Protein AF-A0A820R6P5-F1 (afdb_monomer_lite)

Structure (mmCIF, N/CA/C/O backbone):
data_AF-A0A820R6P5-F1
#
_entry.id   AF-A0A820R6P5-F1
#
loop_
_atom_site.group_PDB
_atom_site.id
_atom_site.type_symbol
_atom_site.label_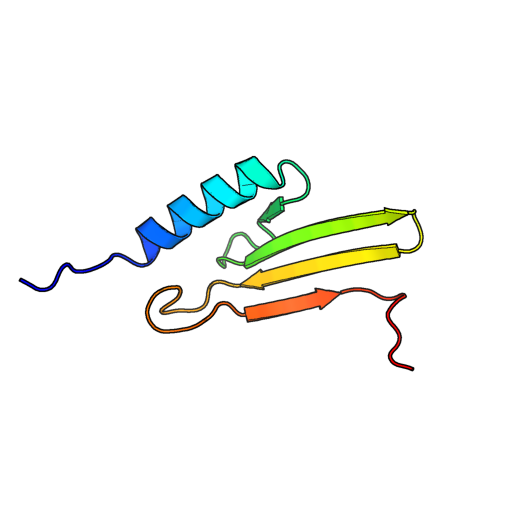atom_id
_atom_site.label_alt_id
_atom_site.label_comp_id
_atom_site.label_asym_id
_atom_site.label_entity_id
_atom_site.label_seq_id
_atom_site.pdbx_PDB_ins_code
_atom_site.Cartn_x
_atom_site.Cartn_y
_atom_site.Cartn_z
_atom_site.occupancy
_atom_site.B_iso_or_equiv
_atom_site.auth_seq_id
_atom_site.auth_comp_id
_atom_site.auth_asym_id
_atom_site.auth_atom_id
_atom_site.pdbx_PDB_model_num
ATOM 1 N N . MET A 1 1 ? 16.368 7.637 -30.612 1.00 36.50 1 MET A N 1
ATOM 2 C CA . MET A 1 1 ? 16.920 7.224 -29.307 1.00 36.50 1 MET A CA 1
ATOM 3 C C . MET A 1 1 ? 15.753 7.134 -28.347 1.00 36.50 1 MET A C 1
ATOM 5 O O . MET A 1 1 ? 15.316 8.158 -27.847 1.00 36.50 1 MET A O 1
ATOM 9 N N . THR A 1 2 ? 15.161 5.951 -28.210 1.00 45.19 2 THR A N 1
ATOM 10 C CA . THR A 1 2 ? 14.043 5.718 -27.290 1.00 45.19 2 THR A CA 1
ATOM 11 C C . THR A 1 2 ? 14.663 5.421 -25.933 1.00 45.19 2 THR A C 1
ATOM 13 O O . THR A 1 2 ? 15.323 4.397 -25.777 1.00 45.19 2 THR A O 1
ATOM 16 N N . THR A 1 3 ? 14.557 6.350 -24.990 1.00 55.19 3 THR A N 1
ATOM 17 C CA . THR A 1 3 ? 14.950 6.129 -23.598 1.00 55.19 3 THR A CA 1
ATOM 18 C C . THR A 1 3 ? 14.157 4.932 -23.081 1.00 55.19 3 THR A C 1
ATOM 20 O O . THR A 1 3 ? 12.929 4.970 -23.045 1.00 55.19 3 THR A O 1
ATOM 23 N N . LEU A 1 4 ? 14.847 3.840 -22.746 1.00 60.09 4 LEU A N 1
ATOM 24 C CA . LEU A 1 4 ? 14.262 2.722 -22.010 1.00 60.09 4 LEU A CA 1
ATOM 25 C C . LEU A 1 4 ? 13.977 3.239 -20.601 1.00 60.09 4 LEU A C 1
ATOM 27 O O . LEU A 1 4 ? 14.854 3.235 -19.744 1.00 60.09 4 LEU A O 1
ATOM 31 N N . ILE A 1 5 ? 12.781 3.780 -20.400 1.00 68.50 5 ILE A N 1
ATOM 32 C CA . ILE A 1 5 ? 12.319 4.190 -19.079 1.00 68.50 5 ILE A CA 1
ATOM 33 C C . ILE A 1 5 ? 12.205 2.911 -18.244 1.00 68.50 5 ILE A C 1
ATOM 35 O O . ILE A 1 5 ? 11.502 1.974 -18.625 1.00 68.50 5 ILE A O 1
ATOM 39 N N . ASN A 1 6 ? 12.945 2.848 -17.140 1.00 83.25 6 ASN A N 1
ATOM 40 C CA . ASN A 1 6 ? 12.967 1.681 -16.273 1.00 83.25 6 ASN A CA 1
ATOM 41 C C . ASN A 1 6 ? 11.828 1.776 -15.250 1.00 83.25 6 ASN A C 1
ATOM 43 O O . ASN A 1 6 ? 11.904 2.571 -14.314 1.00 83.25 6 ASN A O 1
ATOM 47 N N . CYS A 1 7 ? 10.793 0.943 -15.405 1.00 83.81 7 CYS A N 1
ATOM 48 C CA . CYS A 1 7 ? 9.678 0.860 -14.458 1.00 83.81 7 CYS A CA 1
ATOM 49 C C . CYS A 1 7 ? 10.145 0.705 -13.005 1.00 83.81 7 CYS A C 1
ATOM 51 O O . CYS A 1 7 ? 9.556 1.303 -12.114 1.00 83.81 7 CYS A O 1
ATOM 53 N N . GLN A 1 8 ? 11.209 -0.067 -12.769 1.00 84.69 8 GLN A N 1
ATOM 54 C CA . GLN A 1 8 ? 11.703 -0.349 -11.420 1.00 84.69 8 GLN A CA 1
ATOM 55 C C . GLN A 1 8 ? 12.328 0.878 -10.751 1.00 84.69 8 GLN A C 1
ATOM 57 O O . GLN A 1 8 ? 12.286 1.007 -9.532 1.00 84.69 8 GLN A O 1
ATOM 62 N N . GLU A 1 9 ? 12.938 1.766 -11.538 1.00 88.81 9 GLU A N 1
ATOM 63 C CA . GLU A 1 9 ? 13.523 3.001 -11.015 1.00 88.81 9 GLU A CA 1
ATOM 64 C C . GLU A 1 9 ? 12.420 3.983 -10.627 1.00 88.81 9 GLU A C 1
ATOM 66 O O . GLU A 1 9 ? 12.411 4.464 -9.499 1.00 88.81 9 GLU A O 1
ATOM 71 N N . LEU A 1 10 ? 11.419 4.151 -11.497 1.00 90.56 10 LEU A N 1
ATOM 72 C CA . LEU A 1 10 ? 10.251 4.988 -11.215 1.00 90.56 10 LEU A CA 1
ATOM 73 C C . LEU A 1 10 ? 9.449 4.492 -10.006 1.00 90.56 10 LEU A C 1
ATOM 75 O O . LEU A 1 10 ? 9.029 5.292 -9.177 1.00 90.56 10 LEU A O 1
ATOM 79 N N . GLN A 1 11 ? 9.259 3.174 -9.882 1.00 90.69 11 GLN A N 1
ATOM 80 C CA . GLN A 1 11 ? 8.611 2.577 -8.711 1.00 90.69 11 GLN A CA 1
ATOM 81 C C . GLN A 1 11 ? 9.366 2.919 -7.425 1.00 90.69 11 GLN A C 1
ATOM 83 O O . GLN A 1 11 ? 8.744 3.274 -6.429 1.00 90.69 11 GLN A O 1
ATOM 88 N N . ARG A 1 12 ? 10.703 2.841 -7.443 1.00 90.56 12 ARG A N 1
ATOM 89 C CA . ARG A 1 12 ? 11.533 3.160 -6.278 1.00 90.56 12 ARG A CA 1
ATOM 90 C C . ARG A 1 12 ? 11.423 4.631 -5.888 1.00 90.56 12 ARG A C 1
ATOM 92 O O . ARG A 1 12 ? 11.184 4.910 -4.720 1.00 90.56 12 ARG A O 1
ATOM 99 N N . GLU A 1 13 ? 11.554 5.542 -6.851 1.00 93.06 13 GLU A N 1
ATOM 100 C CA . GLU A 1 13 ? 11.405 6.984 -6.606 1.00 93.06 13 GLU A CA 1
ATOM 101 C C . GLU A 1 13 ? 10.021 7.313 -6.029 1.00 93.06 13 GLU A C 1
ATOM 103 O O . GLU A 1 13 ? 9.891 8.134 -5.116 1.00 93.06 13 GLU A O 1
ATOM 108 N N . GLU A 1 14 ? 8.978 6.645 -6.526 1.00 92.50 14 GLU A N 1
ATOM 109 C CA . GLU A 1 14 ? 7.625 6.793 -6.00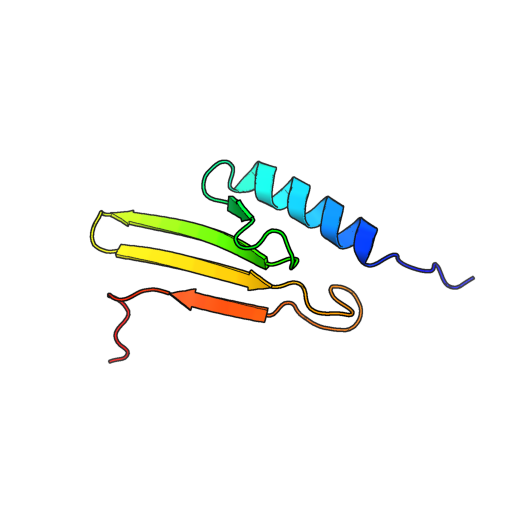3 1.00 92.50 14 GLU A CA 1
ATOM 110 C C . GLU A 1 14 ? 7.503 6.270 -4.567 1.00 92.50 14 GLU A C 1
ATOM 112 O O . GLU A 1 14 ? 6.942 6.966 -3.724 1.00 92.50 14 GLU A O 1
ATOM 117 N N . ILE A 1 15 ? 8.055 5.095 -4.252 1.00 91.75 15 ILE A N 1
ATOM 118 C CA . ILE A 1 15 ? 8.038 4.539 -2.890 1.00 91.75 15 ILE A CA 1
ATOM 119 C C . ILE A 1 15 ? 8.752 5.473 -1.914 1.00 91.75 15 ILE A C 1
ATOM 121 O O . ILE A 1 15 ? 8.178 5.794 -0.878 1.00 91.75 15 ILE A O 1
ATOM 125 N N . GLU A 1 16 ? 9.951 5.952 -2.251 1.00 93.31 16 GLU A N 1
ATOM 126 C CA . GLU A 1 16 ? 10.708 6.891 -1.411 1.00 93.31 16 GLU A CA 1
ATOM 127 C C . GLU A 1 16 ? 9.925 8.193 -1.186 1.00 93.31 16 GLU A C 1
ATOM 129 O O . GLU A 1 16 ? 9.869 8.726 -0.074 1.00 93.31 16 GLU A O 1
ATOM 134 N N . SER A 1 17 ? 9.254 8.681 -2.232 1.00 94.38 17 SER A N 1
ATOM 135 C CA . SER A 1 17 ? 8.386 9.854 -2.140 1.00 94.38 17 SER A CA 1
ATOM 136 C C . SER A 1 17 ? 7.184 9.602 -1.224 1.00 94.38 17 SER A C 1
ATOM 138 O O . SER A 1 17 ? 6.861 10.439 -0.381 1.00 94.38 17 SER A O 1
ATOM 140 N N . LEU A 1 18 ? 6.522 8.449 -1.346 1.00 93.06 18 LEU A N 1
ATOM 141 C CA . LEU A 1 18 ? 5.372 8.075 -0.518 1.00 93.06 18 LEU A CA 1
ATOM 142 C C . LEU A 1 18 ? 5.772 7.846 0.944 1.00 93.06 18 LEU A C 1
ATOM 144 O O . LEU A 1 18 ? 5.065 8.305 1.842 1.00 93.06 18 LEU A O 1
ATOM 148 N N . GLU A 1 19 ? 6.919 7.216 1.192 1.00 93.31 19 GLU A N 1
ATOM 149 C CA . GLU A 1 19 ? 7.509 7.077 2.525 1.00 93.31 19 GLU A CA 1
ATOM 150 C C . GLU A 1 19 ? 7.806 8.444 3.149 1.00 93.31 19 GLU A C 1
ATOM 152 O O . GLU A 1 19 ? 7.528 8.654 4.328 1.00 93.31 19 GLU A O 1
ATOM 157 N N . MET A 1 20 ? 8.290 9.413 2.366 1.00 94.31 20 MET A N 1
ATOM 158 C CA . MET A 1 20 ? 8.536 10.770 2.856 1.00 94.31 20 MET A CA 1
ATOM 159 C C . MET A 1 20 ? 7.241 11.533 3.179 1.00 94.31 20 MET A C 1
ATOM 161 O O . MET A 1 20 ? 7.195 12.271 4.163 1.00 94.31 20 MET A O 1
ATOM 165 N N . ILE A 1 21 ? 6.190 11.368 2.370 1.00 95.25 21 ILE A N 1
ATOM 166 C CA . ILE A 1 21 ? 4.911 12.080 2.543 1.00 95.25 21 ILE A CA 1
ATOM 167 C C . ILE A 1 21 ? 4.094 11.491 3.697 1.00 95.25 21 ILE A C 1
ATOM 169 O O . ILE A 1 21 ? 3.534 12.231 4.507 1.00 95.25 21 ILE A O 1
ATOM 173 N N . PHE A 1 22 ? 3.990 10.164 3.753 1.00 92.19 22 PHE A N 1
ATOM 174 C CA . PHE A 1 22 ? 3.083 9.464 4.664 1.00 92.19 22 PHE A CA 1
ATOM 175 C C . PHE A 1 22 ? 3.790 8.865 5.881 1.00 92.19 22 PHE A C 1
ATOM 177 O O . PHE A 1 22 ? 3.121 8.511 6.854 1.00 92.19 22 PHE A O 1
ATOM 184 N N . GLY A 1 23 ? 5.122 8.781 5.872 1.00 92.62 23 GLY A N 1
ATOM 185 C CA . GLY A 1 23 ? 5.912 8.290 6.996 1.00 92.62 23 GLY A CA 1
ATOM 186 C C . GLY A 1 23 ? 5.412 6.935 7.488 1.00 92.62 23 GLY A C 1
ATOM 187 O O . GLY A 1 23 ? 5.224 6.000 6.716 1.00 92.62 23 GLY A O 1
ATOM 188 N N . SER A 1 24 ? 5.121 6.851 8.786 1.00 90.62 24 SER A N 1
ATOM 189 C CA . SER A 1 24 ? 4.648 5.627 9.442 1.00 90.62 24 SER A CA 1
ATOM 190 C C . SER A 1 24 ? 3.261 5.147 9.001 1.00 90.62 24 SER A C 1
ATOM 192 O O . SER A 1 24 ? 2.894 4.014 9.312 1.00 90.62 24 SER A O 1
ATOM 194 N N . ALA A 1 25 ? 2.478 5.975 8.303 1.00 93.44 25 ALA A N 1
ATOM 195 C CA . ALA A 1 25 ? 1.192 5.557 7.751 1.00 93.44 25 ALA A CA 1
ATOM 196 C C . ALA A 1 25 ? 1.353 4.680 6.499 1.00 93.44 25 ALA A C 1
ATO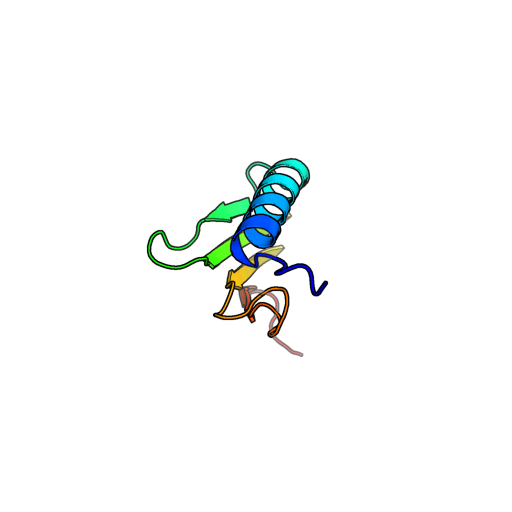M 198 O O . ALA A 1 25 ? 0.424 3.944 6.157 1.00 93.44 25 ALA A O 1
ATOM 199 N N . TRP A 1 26 ? 2.508 4.747 5.829 1.00 94.19 26 TRP A N 1
ATOM 200 C CA . TRP A 1 26 ? 2.854 3.929 4.672 1.00 94.19 26 TRP A CA 1
ATOM 201 C C . TRP A 1 26 ? 3.752 2.764 5.084 1.00 94.19 26 TRP A C 1
ATOM 203 O O . TRP A 1 26 ? 4.710 2.925 5.833 1.00 94.19 26 TRP A O 1
ATOM 213 N N . SER A 1 27 ? 3.429 1.564 4.614 1.00 92.56 27 SER A N 1
ATOM 214 C CA . SER A 1 27 ? 4.177 0.352 4.954 1.00 92.56 27 SER A CA 1
ATOM 215 C C . SER A 1 27 ? 4.074 -0.689 3.848 1.00 92.56 27 SER A C 1
ATOM 217 O O . SER A 1 27 ? 3.066 -0.764 3.142 1.00 92.56 27 SER A O 1
ATOM 219 N N . LYS A 1 28 ? 5.104 -1.527 3.700 1.00 92.00 28 LYS A N 1
ATOM 220 C CA . LYS A 1 28 ? 5.034 -2.695 2.818 1.00 92.00 28 LYS A CA 1
ATOM 221 C C . LYS A 1 28 ? 4.106 -3.741 3.445 1.00 92.00 28 LYS A C 1
ATOM 223 O O . LYS A 1 28 ? 4.266 -4.093 4.610 1.00 92.00 28 LYS A O 1
ATOM 228 N N . TYR A 1 29 ? 3.100 -4.184 2.692 1.00 89.06 29 TYR A N 1
ATOM 229 C CA . TYR A 1 29 ? 2.084 -5.127 3.171 1.00 89.06 29 TYR A CA 1
ATOM 230 C C . TYR A 1 29 ? 2.515 -6.584 2.999 1.00 89.06 29 TYR A C 1
ATOM 232 O O . TYR A 1 29 ? 2.190 -7.424 3.832 1.00 89.06 29 TYR A O 1
ATOM 240 N N . ASP A 1 30 ? 3.233 -6.877 1.918 1.00 85.25 30 ASP A N 1
ATOM 241 C CA . ASP A 1 30 ? 3.703 -8.216 1.586 1.00 85.25 30 ASP A CA 1
ATOM 242 C C . ASP A 1 30 ? 5.152 -8.129 1.097 1.00 85.25 30 ASP A C 1
ATOM 244 O O . ASP A 1 30 ? 5.483 -7.268 0.289 1.00 85.25 30 ASP A O 1
ATOM 248 N N . GLU A 1 31 ? 6.040 -8.980 1.610 1.00 80.44 31 GLU A N 1
ATOM 249 C CA . GLU A 1 31 ? 7.465 -8.929 1.247 1.00 80.44 31 GLU A CA 1
ATOM 250 C C . GLU A 1 31 ? 7.757 -9.574 -0.116 1.00 80.44 31 GLU A C 1
ATOM 252 O O . GLU A 1 31 ? 8.767 -9.255 -0.740 1.00 80.44 31 GLU A O 1
ATOM 257 N N . ASN A 1 32 ? 6.864 -10.448 -0.593 1.00 79.44 32 ASN A N 1
ATOM 258 C CA . ASN A 1 32 ? 7.029 -11.210 -1.834 1.00 79.44 32 ASN A CA 1
ATOM 259 C C . ASN A 1 32 ? 6.400 -10.522 -3.054 1.00 79.44 32 ASN A C 1
ATOM 261 O O . ASN A 1 32 ? 6.599 -10.959 -4.188 1.00 79.44 32 ASN A O 1
ATOM 265 N N . SER A 1 33 ? 5.630 -9.460 -2.835 1.00 79.12 33 SER A N 1
ATOM 266 C CA . SER A 1 33 ? 4.974 -8.668 -3.866 1.00 79.12 33 SER A CA 1
ATOM 267 C C . SER A 1 33 ? 5.187 -7.183 -3.604 1.00 79.12 33 SER A C 1
ATOM 269 O O . SER A 1 33 ? 5.358 -6.746 -2.470 1.00 79.12 33 SER A O 1
ATOM 271 N N . GLU A 1 34 ? 5.152 -6.375 -4.660 1.00 87.44 34 GLU A N 1
ATOM 272 C CA . GLU A 1 34 ? 5.215 -4.913 -4.551 1.00 87.44 34 GLU A CA 1
ATOM 273 C C . GLU A 1 34 ? 3.844 -4.368 -4.124 1.00 87.44 34 GLU A C 1
ATOM 275 O O . GLU A 1 34 ? 3.174 -3.624 -4.841 1.00 87.44 34 GLU A O 1
ATOM 280 N N . THR A 1 35 ? 3.385 -4.827 -2.959 1.00 91.88 35 THR A N 1
ATOM 281 C CA . THR A 1 35 ? 2.113 -4.450 -2.361 1.00 91.88 35 THR A CA 1
ATOM 282 C C . THR A 1 35 ? 2.350 -3.662 -1.087 1.00 91.88 35 THR A C 1
ATOM 284 O O . THR A 1 35 ? 2.982 -4.128 -0.139 1.00 91.88 35 THR A O 1
ATOM 287 N N . TYR A 1 36 ? 1.766 -2.477 -1.047 1.00 94.00 36 TYR A N 1
ATOM 288 C CA . TYR A 1 36 ? 1.910 -1.499 0.010 1.00 94.00 36 TYR A CA 1
ATOM 289 C C . TYR A 1 36 ? 0.561 -1.190 0.640 1.00 94.00 36 TYR A C 1
ATOM 291 O O . TYR A 1 36 ? -0.499 -1.409 0.050 1.00 94.00 36 TYR A O 1
ATOM 299 N N . ARG A 1 37 ? 0.608 -0.680 1.863 1.00 94.69 37 ARG A N 1
ATOM 300 C CA . ARG A 1 37 ? -0.547 -0.297 2.661 1.00 94.69 37 ARG A CA 1
ATOM 301 C C . ARG A 1 37 ? -0.360 1.123 3.175 1.00 94.69 37 ARG A C 1
ATOM 303 O O . ARG A 1 37 ? 0.632 1.421 3.835 1.00 94.69 37 ARG A O 1
ATOM 310 N N . LEU A 1 38 ? -1.380 1.942 2.949 1.00 94.69 38 LEU A N 1
ATOM 311 C CA . LEU A 1 38 ? -1.573 3.249 3.554 1.00 94.69 38 LEU A CA 1
ATOM 312 C C . LEU A 1 38 ? -2.716 3.169 4.572 1.00 94.69 38 LEU A C 1
ATOM 314 O O . LEU A 1 38 ? -3.864 2.903 4.206 1.00 94.69 38 LEU A O 1
ATOM 318 N N . ALA A 1 39 ? -2.411 3.394 5.847 1.00 93.38 39 ALA A N 1
ATOM 319 C CA . ALA A 1 39 ? -3.401 3.448 6.916 1.00 93.38 39 ALA A CA 1
ATOM 320 C C . ALA A 1 39 ? -3.784 4.905 7.207 1.00 93.38 39 ALA A C 1
ATOM 322 O O . ALA A 1 39 ? -2.966 5.693 7.672 1.00 93.38 39 ALA A O 1
ATOM 323 N N . LEU A 1 40 ? -5.042 5.257 6.951 1.00 91.00 40 LEU A N 1
ATOM 324 C CA . LEU A 1 40 ? -5.595 6.579 7.232 1.00 91.00 40 LEU A CA 1
ATOM 325 C C . LEU A 1 40 ? -6.638 6.455 8.336 1.00 91.00 40 LEU A C 1
ATOM 327 O O . LEU A 1 40 ? -7.582 5.675 8.223 1.00 91.00 40 LEU A O 1
ATOM 331 N N . GLU A 1 41 ? -6.496 7.240 9.397 1.00 89.94 41 GLU A N 1
ATOM 332 C CA . GLU A 1 41 ? -7.435 7.246 10.514 1.00 89.94 41 GLU A CA 1
ATOM 333 C C . GLU A 1 41 ? -7.875 8.677 10.808 1.00 89.94 41 GLU A C 1
ATOM 335 O O . GLU A 1 41 ? -7.051 9.561 11.036 1.00 89.94 41 GLU A O 1
ATOM 340 N N . ARG A 1 42 ? -9.190 8.916 10.785 1.00 86.50 42 ARG A N 1
ATOM 341 C CA . ARG A 1 42 ? -9.764 10.194 11.230 1.00 86.50 42 ARG A CA 1
ATOM 342 C C . ARG A 1 42 ? -10.092 10.168 12.7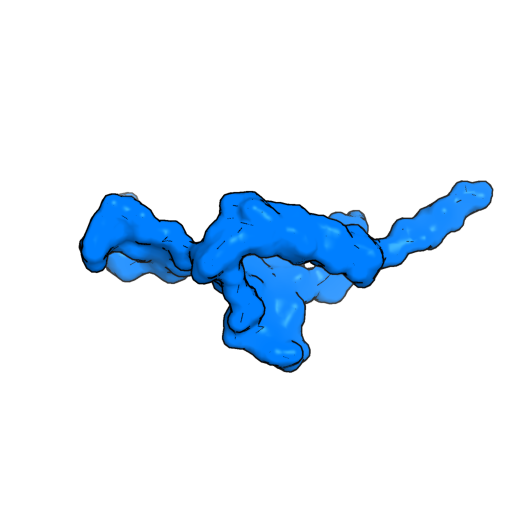21 1.00 86.50 42 ARG A C 1
ATOM 344 O O . ARG A 1 42 ? -9.972 11.181 13.402 1.00 86.50 42 ARG A O 1
ATOM 351 N N . ASN A 1 43 ? -10.566 9.020 13.193 1.00 86.88 43 ASN A N 1
ATOM 352 C CA . ASN A 1 43 ? -10.838 8.677 14.585 1.00 86.88 43 ASN A CA 1
ATOM 353 C C . ASN A 1 43 ? -10.918 7.145 14.703 1.00 86.88 43 ASN A C 1
ATOM 355 O O . ASN A 1 43 ? -10.917 6.451 13.684 1.00 86.88 43 ASN A O 1
ATOM 359 N N . SER A 1 44 ? -11.062 6.631 15.925 1.00 81.75 44 SER A N 1
ATOM 360 C CA . SER A 1 44 ? -11.070 5.191 16.222 1.00 81.75 44 SER A CA 1
ATOM 361 C C . SER A 1 44 ? -12.133 4.375 15.472 1.00 81.75 44 SER A C 1
ATOM 363 O O . SER A 1 44 ? -12.006 3.158 15.373 1.00 81.75 44 SER A O 1
ATOM 365 N N . GLU A 1 45 ? -13.186 5.013 14.954 1.00 83.88 45 GLU A N 1
ATOM 366 C CA . GLU A 1 45 ? -14.277 4.355 14.222 1.00 83.88 45 GLU A CA 1
ATOM 367 C C . GLU A 1 45 ? -14.145 4.512 12.697 1.00 83.88 45 GLU A C 1
ATOM 369 O O . GLU A 1 45 ? -14.712 3.730 11.934 1.00 83.88 45 GLU A O 1
ATOM 374 N N . GLN A 1 46 ? -13.378 5.505 12.240 1.00 88.38 46 GLN A N 1
ATOM 375 C CA . GLN A 1 46 ? -13.207 5.878 10.837 1.00 88.38 46 GLN A CA 1
ATOM 376 C C . GLN A 1 46 ? -11.758 5.671 10.400 1.00 88.38 46 GLN A C 1
ATOM 378 O O . GLN A 1 46 ? -11.015 6.622 10.132 1.00 88.38 46 GLN A O 1
ATOM 383 N N . ARG A 1 47 ? -11.378 4.395 10.316 1.00 90.44 47 ARG A N 1
ATOM 384 C CA . ARG A 1 47 ? -10.108 3.939 9.748 1.00 90.44 47 ARG A CA 1
ATOM 385 C C . ARG A 1 47 ? -10.311 3.369 8.347 1.00 90.44 47 ARG A C 1
ATOM 387 O O . ARG A 1 47 ? -11.224 2.575 8.122 1.00 90.44 47 ARG A O 1
ATOM 394 N N . ILE A 1 48 ? -9.461 3.779 7.415 1.00 93.12 48 ILE A N 1
ATOM 395 C CA . ILE A 1 48 ? -9.386 3.279 6.044 1.00 93.12 48 ILE A CA 1
ATOM 396 C C . ILE A 1 48 ? -7.994 2.693 5.843 1.00 93.12 48 ILE A C 1
ATOM 398 O O . ILE A 1 48 ? -6.994 3.351 6.117 1.00 93.12 48 ILE A O 1
ATOM 402 N N . GLU A 1 49 ? -7.920 1.473 5.330 1.00 93.31 49 GLU A N 1
ATOM 403 C CA . GLU A 1 49 ? -6.672 0.911 4.824 1.00 93.31 49 GLU A CA 1
ATOM 404 C C . GLU A 1 49 ? -6.747 0.857 3.300 1.00 93.31 49 GLU A C 1
ATOM 406 O O . GLU A 1 49 ? -7.571 0.141 2.730 1.00 93.31 49 GLU A O 1
ATOM 411 N N . LEU A 1 50 ? -5.898 1.639 2.637 1.00 94.44 50 LEU A N 1
ATOM 412 C CA . LEU A 1 50 ? -5.709 1.581 1.196 1.00 94.44 50 LEU A CA 1
ATOM 413 C C . LEU A 1 50 ? -4.533 0.653 0.907 1.00 94.44 50 LEU A C 1
ATOM 415 O O . LEU A 1 50 ? -3.415 0.896 1.349 1.00 94.44 50 LEU A O 1
ATOM 419 N N . GLN A 1 51 ? -4.782 -0.405 0.154 1.00 94.62 51 GLN A N 1
ATOM 420 C CA . GLN A 1 51 ? -3.760 -1.294 -0.368 1.00 94.62 51 GLN A CA 1
ATOM 421 C C . GLN A 1 51 ? -3.463 -0.915 -1.818 1.00 94.62 51 GLN A C 1
ATOM 423 O O . GLN A 1 51 ? -4.387 -0.784 -2.624 1.00 94.62 51 GLN A O 1
ATOM 428 N N . VAL A 1 52 ? -2.185 -0.755 -2.139 1.00 93.88 52 VAL A N 1
ATOM 429 C CA . VAL A 1 52 ? -1.686 -0.422 -3.475 1.00 93.88 52 VAL A CA 1
ATOM 430 C C . VAL A 1 52 ? -0.769 -1.547 -3.927 1.00 93.88 52 VAL A C 1
ATOM 432 O O . VAL A 1 52 ? 0.198 -1.851 -3.242 1.00 93.88 52 VAL A O 1
ATOM 435 N N . THR A 1 53 ? -1.054 -2.171 -5.064 1.00 93.62 53 THR A N 1
ATOM 436 C CA . THR A 1 53 ? -0.208 -3.221 -5.644 1.00 93.62 53 THR A CA 1
ATOM 437 C C . THR A 1 53 ? 0.356 -2.748 -6.973 1.00 93.62 53 THR A C 1
ATOM 439 O O . THR A 1 53 ? -0.402 -2.440 -7.899 1.00 93.62 53 THR A O 1
ATOM 442 N N . PHE A 1 54 ? 1.679 -2.735 -7.088 1.00 91.38 54 PHE A N 1
ATOM 443 C CA . PHE A 1 54 ? 2.373 -2.480 -8.342 1.00 91.38 54 PHE A CA 1
ATOM 444 C C . PHE A 1 54 ? 2.384 -3.770 -9.155 1.00 91.38 54 PHE A C 1
ATOM 446 O O . PHE A 1 54 ? 3.093 -4.729 -8.853 1.00 91.38 54 PHE A O 1
ATOM 453 N N . ILE A 1 55 ? 1.511 -3.817 -10.157 1.00 90.44 55 ILE A N 1
ATOM 454 C CA . ILE A 1 55 ? 1.418 -4.946 -11.079 1.00 90.44 55 ILE A CA 1
ATOM 455 C C . ILE A 1 55 ? 2.507 -4.857 -12.147 1.00 90.44 55 ILE A C 1
ATOM 457 O O . ILE A 1 55 ? 3.089 -3.796 -12.376 1.00 90.44 55 ILE A O 1
ATOM 461 N N . ASP A 1 56 ? 2.764 -5.975 -12.822 1.00 87.50 56 ASP A N 1
ATOM 462 C CA . ASP A 1 56 ? 3.729 -6.013 -13.916 1.00 87.50 56 ASP A CA 1
ATOM 463 C C . ASP A 1 56 ? 3.415 -4.933 -14.965 1.00 87.50 56 ASP A C 1
ATOM 465 O O . ASP A 1 56 ? 2.257 -4.708 -15.329 1.00 87.50 56 ASP A O 1
ATOM 469 N N . GLY A 1 57 ? 4.441 -4.206 -15.401 1.00 84.12 57 GLY A N 1
ATOM 470 C CA . GLY A 1 57 ? 4.300 -3.076 -16.318 1.00 84.12 57 GLY A CA 1
ATOM 471 C C . GLY A 1 57 ? 3.905 -1.736 -15.679 1.00 84.12 57 GLY A C 1
ATOM 472 O O . GLY A 1 57 ? 3.905 -0.739 -16.396 1.00 84.12 57 GLY A O 1
ATOM 473 N N . TYR A 1 58 ? 3.620 -1.650 -14.37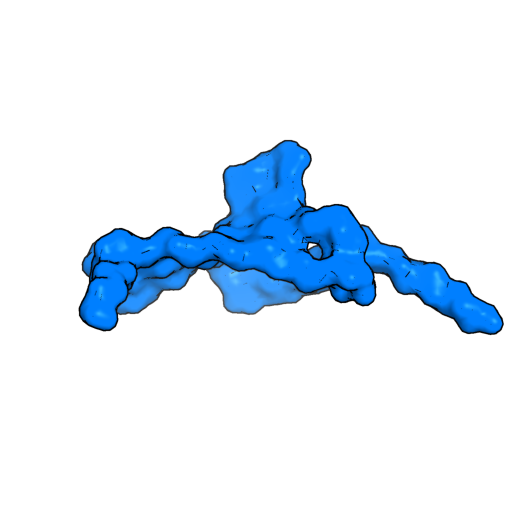4 1.00 88.38 58 TYR A N 1
ATOM 474 C CA . TYR A 1 58 ? 3.509 -0.359 -13.672 1.00 88.38 58 TYR A CA 1
ATOM 475 C C . TYR A 1 58 ? 4.879 0.342 -13.600 1.00 88.38 58 TYR A C 1
ATOM 477 O O . TYR A 1 58 ? 5.873 -0.351 -13.393 1.00 88.38 58 TYR A O 1
ATOM 485 N N . PRO A 1 59 ? 4.989 1.678 -13.715 1.00 87.19 59 PRO A N 1
ATOM 486 C CA . PRO A 1 59 ? 3.931 2.651 -14.008 1.00 87.19 59 PRO A CA 1
ATOM 487 C C . PRO A 1 59 ? 3.687 2.920 -15.499 1.00 87.19 59 PRO A C 1
ATOM 489 O O . PRO A 1 59 ? 2.780 3.668 -15.843 1.00 87.19 59 PRO A O 1
ATOM 492 N N . ILE A 1 60 ? 4.489 2.349 -16.399 1.00 88.69 60 ILE A N 1
ATOM 493 C CA . ILE A 1 60 ? 4.523 2.766 -17.811 1.00 88.69 60 ILE A CA 1
ATOM 494 C C . ILE A 1 60 ? 3.347 2.211 -18.620 1.00 88.69 60 ILE A C 1
ATOM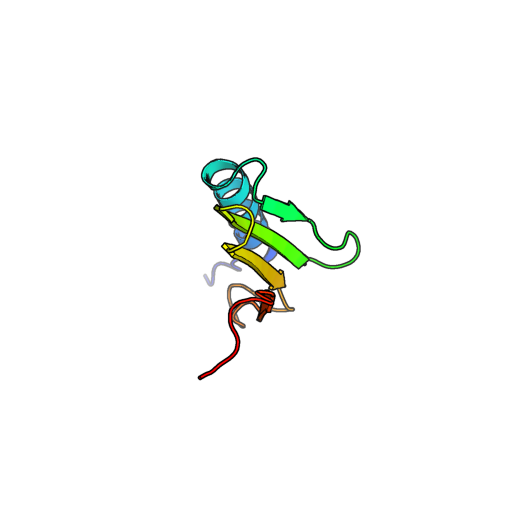 496 O O . ILE A 1 60 ? 2.762 2.909 -19.446 1.00 88.69 60 ILE A O 1
ATOM 500 N N . HIS A 1 61 ? 3.042 0.932 -18.430 1.00 86.00 61 HIS A N 1
ATOM 501 C CA . HIS A 1 61 ? 2.107 0.181 -19.264 1.00 86.00 61 HIS A CA 1
ATOM 502 C C . HIS A 1 61 ? 0.768 -0.053 -18.580 1.00 86.00 61 HIS A C 1
ATOM 504 O O . HIS A 1 61 ? -0.260 -0.084 -19.251 1.00 86.00 61 HIS A O 1
ATOM 510 N N . ASN A 1 62 ? 0.782 -0.211 -17.258 1.00 87.50 62 ASN A N 1
ATOM 511 C CA . ASN A 1 62 ? -0.398 -0.546 -16.480 1.00 87.50 62 ASN A CA 1
ATOM 512 C C . ASN A 1 62 ? -0.525 0.386 -15.273 1.00 87.50 62 ASN A C 1
ATOM 514 O O . ASN A 1 62 ? 0.497 0.763 -14.705 1.00 87.50 62 ASN A O 1
ATOM 518 N N . PRO A 1 63 ? -1.752 0.738 -14.850 1.00 90.94 63 PRO A N 1
ATOM 519 C CA . PRO A 1 63 ? -1.977 1.418 -13.580 1.00 90.94 63 PRO A CA 1
ATOM 520 C C . PRO A 1 63 ? -1.750 0.455 -12.401 1.00 90.94 63 PRO A C 1
ATOM 522 O O . PRO A 1 63 ? -1.799 -0.765 -12.584 1.00 90.94 63 PRO A O 1
ATOM 525 N N . PRO A 1 64 ? -1.553 0.963 -11.176 1.00 92.56 64 PRO A N 1
ATOM 526 C CA . PRO A 1 64 ? -1.449 0.111 -10.007 1.00 92.56 64 PRO A CA 1
ATOM 527 C C . PRO A 1 64 ? -2.853 -0.358 -9.605 1.00 92.56 64 PRO A C 1
ATOM 529 O O . PRO A 1 64 ? -3.875 0.247 -9.947 1.00 92.56 64 PRO A O 1
ATOM 532 N N . LYS A 1 65 ? -2.924 -1.462 -8.864 1.00 93.81 65 LYS A N 1
ATOM 533 C CA . LYS A 1 65 ? -4.191 -1.990 -8.358 1.00 93.81 65 LYS A CA 1
ATOM 534 C C . LYS A 1 65 ? -4.455 -1.446 -6.960 1.00 93.81 65 LYS A C 1
ATOM 536 O O . LYS A 1 65 ? -3.629 -1.612 -6.069 1.00 93.81 65 LYS A O 1
ATOM 541 N N . TYR A 1 66 ? -5.638 -0.876 -6.757 1.00 92.62 66 TYR A N 1
ATOM 542 C CA . TYR A 1 66 ? -6.076 -0.362 -5.461 1.00 92.62 66 TYR A CA 1
ATOM 543 C C . TYR A 1 66 ? -7.127 -1.273 -4.827 1.00 92.62 66 TYR A C 1
ATOM 545 O O . TYR A 1 66 ? -8.042 -1.737 -5.506 1.00 92.62 66 TYR A O 1
ATOM 553 N N . SER A 1 67 ? -7.019 -1.507 -3.520 1.00 92.31 67 SER A N 1
ATOM 554 C CA . SER A 1 67 ? -8.072 -2.128 -2.706 1.00 92.31 67 SER A CA 1
ATOM 555 C C . SER A 1 67 ? -8.299 -1.299 -1.450 1.00 92.31 67 SER A C 1
ATOM 557 O O . SER A 1 67 ? -7.345 -0.890 -0.798 1.00 92.31 67 SER A O 1
ATOM 559 N N . ILE A 1 68 ? -9.558 -1.026 -1.117 1.00 91.69 68 ILE A N 1
ATOM 560 C CA . ILE A 1 68 ? -9.924 -0.208 0.042 1.00 91.69 68 ILE A CA 1
ATOM 561 C C . ILE A 1 68 ? -10.592 -1.105 1.075 1.00 91.69 68 ILE A C 1
ATOM 563 O O . ILE A 1 68 ? -11.573 -1.784 0.775 1.00 91.69 68 ILE A O 1
ATOM 567 N N . PHE A 1 69 ? -10.093 -1.055 2.304 1.00 89.31 69 PHE A N 1
ATOM 568 C CA . PHE A 1 69 ? -10.696 -1.701 3.459 1.00 89.31 69 PHE A CA 1
ATOM 569 C C . PHE A 1 69 ? -11.173 -0.628 4.431 1.00 89.31 69 PHE A C 1
ATOM 571 O O . PHE A 1 69 ? -10.383 0.047 5.086 1.00 89.31 69 PHE A O 1
ATOM 578 N N . ALA A 1 70 ? -12.488 -0.464 4.511 1.00 90.12 70 ALA A N 1
ATOM 579 C CA . ALA A 1 70 ? -13.137 0.468 5.422 1.00 90.12 70 ALA A CA 1
ATOM 580 C C . ALA A 1 70 ? -14.451 -0.163 5.912 1.00 90.12 70 ALA A C 1
ATOM 582 O O . ALA A 1 70 ? -15.484 0.006 5.270 1.00 90.12 70 ALA A O 1
ATOM 583 N N . PRO A 1 71 ? -14.443 -0.925 7.024 1.00 85.31 71 PRO A N 1
ATOM 584 C CA . PRO A 1 71 ? -15.625 -1.661 7.496 1.00 85.31 71 PRO A CA 1
ATOM 585 C C . PRO A 1 71 ? -16.845 -0.779 7.798 1.00 85.31 71 PRO A C 1
ATOM 587 O O . PRO A 1 71 ? -17.986 -1.231 7.699 1.00 85.31 71 PRO A O 1
ATOM 590 N N . TRP A 1 72 ? -16.601 0.480 8.169 1.00 86.12 72 TRP A N 1
ATOM 591 C CA . TRP A 1 72 ? -17.625 1.494 8.423 1.00 86.12 72 TRP A CA 1
ATOM 592 C C . TRP A 1 72 ? -18.222 2.073 7.134 1.00 86.12 72 TRP A C 1
ATOM 594 O O . TRP A 1 72 ? -19.334 2.596 7.157 1.00 86.12 72 TRP A O 1
ATOM 604 N N . LEU A 1 73 ? -17.516 1.960 6.005 1.00 83.75 73 LEU A N 1
ATOM 605 C CA . LEU A 1 73 ? -17.967 2.407 4.692 1.00 83.75 73 LEU A CA 1
ATOM 606 C C . LEU A 1 73 ? -18.906 1.350 4.093 1.00 83.75 73 LEU A C 1
ATOM 608 O O . LEU A 1 73 ? -18.620 0.725 3.074 1.00 83.75 73 LEU A O 1
ATOM 612 N N . LYS A 1 74 ? -20.034 1.100 4.761 1.00 78.69 74 LYS A N 1
ATOM 613 C CA . LYS A 1 74 ? -21.117 0.322 4.159 1.00 78.69 74 LYS A CA 1
ATOM 614 C C . LYS A 1 74 ? -21.793 1.202 3.116 1.00 78.69 74 LYS A C 1
ATOM 616 O O . LYS A 1 74 ? -22.287 2.272 3.457 1.00 78.69 74 LYS A O 1
ATOM 621 N N . GLY A 1 75 ? -21.781 0.758 1.860 1.00 64.44 75 GLY A N 1
ATOM 622 C CA . GLY A 1 75 ? -22.498 1.431 0.781 1.00 64.44 75 GLY A CA 1
ATOM 623 C C . GLY A 1 75 ? -23.981 1.528 1.127 1.00 64.44 75 GLY A C 1
ATOM 624 O O . GLY A 1 75 ? -24.649 0.502 1.247 1.00 64.44 75 GLY A O 1
ATOM 625 N N . THR A 1 76 ? -24.450 2.749 1.363 1.00 43.19 76 THR A N 1
ATOM 626 C CA . THR A 1 76 ? -25.872 3.108 1.328 1.00 43.19 76 THR A CA 1
ATOM 627 C C . THR A 1 76 ? -26.397 3.048 -0.091 1.00 43.19 76 THR A C 1
ATOM 629 O O . THR A 1 76 ? -25.662 3.541 -0.978 1.00 43.19 76 THR A O 1
#

Secondary structure (DSSP, 8-state):
------HHHHHHHHHHHHHHHHGGGEEEEETTTTEEEEEEEEETTEEEEEEEE--TTTTTTSPPEEEEE-TT----

pLDDT: mean 86.36, std 11.77, range [36.5, 95.25]

Sequence (76 aa):
MTTLINCQELQREEIESLEMIFGSAWSKYDENSETYRLALERNSEQRIELQVTFIDGYPIHNPPKYSIFAPWLKGT

Foldseek 3Di:
DDPPDDQVVVLVVVLVVCCVVQPPQKDAPDPVFQKIWGWDDPDPQWIKIKIWGDDPPPPPRDPIDIDIDTPNPDPD

Radius of gyration: 14.82 Å; chains: 1; bounding box: 43×23×46 Å

Organism: NCBI:txid433720

InterPro domains:
  IPR006575 RWD domain [PF05773] (9-73)
  IPR006575 RWD domain [PS50908] (13-76)
  IPR016135 Ubiquitin-conjugating enzyme/RWD-like [G3DSA:3.10.110.10] (2-76)
  IPR016135 Ubiquitin-conjugating enzyme/RWD-like [SSF54495] (6-73)